Protein AF-A0A924RQ73-F1 (afdb_monomer)

Solvent-accessible surface area (backbone atoms only — not comparable to full-atom values): 8320 Å² total; per-residue (Å²): 68,50,65,61,53,48,24,50,76,66,75,51,64,45,48,33,36,42,28,26,39,74,30,98,79,47,36,25,62,61,51,47,51,56,52,53,71,67,69,72,41,86,73,34,38,30,30,38,37,27,88,66,90,48,72,68,58,50,56,56,36,47,76,70,60,34,76,45,78,42,61,59,78,84,45,70,66,62,54,50,54,50,52,54,51,44,51,38,64,73,69,72,54,71,91,79,76,87,81,69,92,70,63,62,71,64,54,38,65,79,46,48,64,45,34,34,36,40,31,38,67,43,72,67,58,44,49,53,53,43,53,54,40,44,75,57,40,34,43,73,48,78,36,48,52,64,45,102

pLDDT: mean 72.04, std 12.61, range [38.34, 87.75]

Structure (mmCIF, N/CA/C/O backbone):
data_AF-A0A924RQ73-F1
#
_entry.id   AF-A0A924RQ73-F1
#
loop_
_atom_site.group_PDB
_atom_site.id
_atom_site.type_symbol
_atom_site.label_atom_id
_atom_site.label_alt_id
_atom_site.label_comp_id
_atom_site.label_asym_id
_atom_site.label_entity_id
_atom_site.label_seq_id
_atom_site.pdbx_PDB_ins_code
_atom_site.Cartn_x
_atom_site.Cartn_y
_atom_site.Cartn_z
_atom_site.occupancy
_atom_site.B_iso_or_equiv
_atom_site.auth_seq_id
_atom_site.auth_comp_id
_atom_site.auth_asym_id
_atom_site.auth_atom_id
_atom_site.pdbx_PDB_model_num
ATOM 1 N N . MET A 1 1 ? -6.840 -7.748 -7.690 1.00 62.62 1 MET A N 1
ATOM 2 C CA . MET A 1 1 ? -8.267 -7.358 -7.552 1.00 62.62 1 MET A CA 1
ATOM 3 C C . MET A 1 1 ? -9.044 -8.186 -6.527 1.00 62.62 1 MET A C 1
ATOM 5 O O . MET A 1 1 ? -9.796 -7.601 -5.761 1.00 62.62 1 MET A O 1
ATOM 9 N N . ALA A 1 2 ? -8.893 -9.512 -6.463 1.00 66.19 2 ALA A N 1
ATOM 10 C CA . ALA A 1 2 ? -9.481 -10.367 -5.414 1.00 66.19 2 ALA A CA 1
ATOM 11 C C . ALA A 1 2 ? -9.139 -9.916 -4.017 1.00 66.19 2 ALA A C 1
ATOM 13 O O . ALA A 1 2 ? -10.056 -9.930 -3.230 1.00 66.19 2 ALA A O 1
ATOM 14 N N . ALA A 1 3 ? -7.908 -9.508 -3.692 1.00 70.62 3 ALA A N 1
ATOM 15 C CA . ALA A 1 3 ? -7.622 -9.061 -2.325 1.00 70.62 3 ALA A CA 1
ATOM 16 C C . ALA A 1 3 ? -8.603 -7.954 -1.895 1.00 70.62 3 ALA A C 1
ATOM 18 O O . ALA A 1 3 ? -9.240 -8.050 -0.851 1.00 70.62 3 ALA A O 1
ATOM 19 N N . VAL A 1 4 ? -8.843 -6.970 -2.771 1.00 70.44 4 VAL A N 1
ATOM 20 C CA . VAL A 1 4 ? -9.846 -5.915 -2.558 1.00 70.44 4 VAL A CA 1
ATOM 21 C C . VAL A 1 4 ? -11.271 -6.482 -2.542 1.00 70.44 4 VAL A C 1
ATOM 23 O O . VAL A 1 4 ? -12.029 -6.162 -1.634 1.00 70.44 4 VAL A O 1
ATOM 26 N N . ARG A 1 5 ? -11.646 -7.354 -3.488 1.00 72.00 5 ARG A N 1
ATOM 27 C CA . ARG A 1 5 ? -12.994 -7.962 -3.541 1.00 72.00 5 ARG A CA 1
ATOM 28 C C . ARG A 1 5 ? -13.288 -8.907 -2.366 1.00 72.00 5 ARG A C 1
ATOM 30 O O . ARG A 1 5 ? -14.424 -8.993 -1.925 1.00 72.00 5 ARG A O 1
ATOM 37 N N . GLN A 1 6 ? -12.284 -9.598 -1.846 1.00 73.62 6 GLN A N 1
ATOM 38 C CA . GLN A 1 6 ? -12.352 -10.529 -0.724 1.00 73.62 6 GLN A CA 1
ATOM 39 C C . GLN A 1 6 ? -12.405 -9.762 0.592 1.00 73.62 6 GLN A C 1
ATOM 41 O O . GLN A 1 6 ? -13.233 -10.075 1.445 1.00 73.62 6 GLN A O 1
ATOM 46 N N . ALA A 1 7 ? -11.583 -8.719 0.732 1.00 71.19 7 ALA A N 1
ATOM 47 C CA . ALA A 1 7 ? -11.683 -7.748 1.815 1.00 71.19 7 ALA A CA 1
ATOM 48 C C . ALA A 1 7 ? -13.082 -7.113 1.850 1.00 71.19 7 ALA A C 1
ATOM 50 O O . ALA A 1 7 ? -13.691 -7.015 2.915 1.00 71.19 7 ALA A O 1
ATOM 51 N N . GLN A 1 8 ? -13.635 -6.770 0.681 1.00 70.94 8 GLN A N 1
ATOM 52 C CA . GLN A 1 8 ? -15.015 -6.297 0.541 1.00 70.94 8 GLN A CA 1
ATOM 53 C C . GLN A 1 8 ? -16.041 -7.357 0.953 1.00 70.94 8 GLN A C 1
ATOM 55 O O . GLN A 1 8 ? -16.879 -7.080 1.805 1.00 70.94 8 GLN A O 1
ATOM 60 N N . ALA A 1 9 ? -15.958 -8.573 0.407 1.00 73.00 9 ALA A N 1
ATOM 61 C CA . ALA A 1 9 ? -16.878 -9.666 0.727 1.00 73.00 9 ALA A CA 1
ATOM 62 C C . ALA A 1 9 ? -16.850 -10.041 2.218 1.00 73.00 9 ALA A C 1
ATOM 64 O O . ALA A 1 9 ? -17.866 -10.430 2.784 1.00 73.00 9 ALA A O 1
ATOM 65 N N . SER A 1 10 ? -15.698 -9.869 2.869 1.00 76.00 10 SER A N 1
ATOM 66 C CA . SER A 1 10 ? -15.508 -10.134 4.298 1.00 76.00 10 SER A CA 1
ATOM 67 C C . SER A 1 10 ? -15.826 -8.926 5.190 1.00 76.00 10 SER A C 1
ATOM 69 O O . SER A 1 10 ? -15.581 -8.992 6.394 1.00 76.00 10 SER A O 1
ATOM 71 N N . ASN A 1 11 ? -16.317 -7.817 4.619 1.00 71.19 11 ASN A N 1
ATOM 72 C CA . ASN A 1 11 ? -16.568 -6.534 5.289 1.00 71.19 11 ASN A CA 1
ATOM 73 C C . ASN A 1 11 ? -15.373 -6.020 6.122 1.00 71.19 11 ASN A C 1
ATOM 75 O O . ASN A 1 11 ? -15.531 -5.419 7.185 1.00 71.19 11 ASN A O 1
ATOM 79 N N . LYS A 1 12 ? -14.157 -6.278 5.636 1.00 75.06 12 LYS A N 1
ATOM 80 C CA . LYS A 1 12 ? -12.882 -5.870 6.237 1.00 75.06 12 LYS A CA 1
ATOM 81 C C . LYS A 1 12 ? -12.080 -5.075 5.205 1.00 75.06 12 LYS A C 1
ATOM 83 O O . LYS A 1 12 ? -11.087 -5.591 4.696 1.00 75.06 12 LYS A O 1
ATOM 88 N N . PRO A 1 13 ? -12.530 -3.862 4.833 1.00 76.94 13 PRO A N 1
ATOM 89 C CA . PRO A 1 13 ? -11.842 -3.060 3.832 1.00 76.94 13 PRO A CA 1
ATOM 90 C C . PRO A 1 13 ? -10.442 -2.669 4.311 1.00 76.94 13 PRO A C 1
ATOM 92 O O . PRO A 1 13 ? -10.181 -2.572 5.510 1.00 76.94 13 PRO A O 1
ATOM 95 N N . PHE A 1 14 ? -9.554 -2.414 3.357 1.00 82.31 14 PHE A N 1
ATOM 96 C CA . PHE A 1 14 ? -8.260 -1.807 3.640 1.00 82.31 14 PHE A CA 1
ATOM 97 C C . PHE A 1 14 ? -8.442 -0.346 4.039 1.00 82.31 14 PHE A C 1
ATOM 99 O O . PHE A 1 14 ? -9.212 0.374 3.400 1.00 82.31 14 PHE A O 1
ATOM 106 N N . ASP A 1 15 ? -7.716 0.102 5.057 1.00 81.12 15 ASP A N 1
ATOM 107 C CA . ASP A 1 15 ? -7.636 1.523 5.391 1.00 81.12 15 ASP A CA 1
ATOM 108 C C . ASP A 1 15 ? -6.859 2.259 4.294 1.00 81.12 15 ASP A C 1
ATOM 110 O O . ASP A 1 15 ? -7.237 3.353 3.866 1.00 81.12 15 ASP A O 1
ATOM 114 N N . ILE A 1 16 ? -5.768 1.641 3.824 1.00 85.00 16 ILE A N 1
ATOM 115 C CA . ILE A 1 16 ? -4.831 2.237 2.870 1.00 85.00 16 ILE A CA 1
ATOM 116 C C . ILE A 1 16 ? -4.424 1.220 1.809 1.00 85.00 16 ILE A C 1
ATOM 118 O O . ILE A 1 16 ? -4.205 0.045 2.102 1.00 85.00 16 ILE A O 1
ATOM 122 N N . VAL A 1 17 ? -4.306 1.688 0.569 1.00 87.25 17 VAL A N 1
ATOM 123 C CA . VAL A 1 17 ? -3.837 0.891 -0.566 1.00 87.25 17 VAL A CA 1
ATOM 124 C C . VAL A 1 17 ? -2.677 1.619 -1.242 1.00 87.25 17 VAL A C 1
ATOM 126 O O . VAL A 1 17 ? -2.887 2.677 -1.833 1.00 87.25 17 VAL A O 1
ATOM 129 N N . TYR A 1 18 ? -1.476 1.048 -1.171 1.00 86.88 18 TYR A N 1
ATOM 130 C CA . TYR A 1 18 ? -0.309 1.476 -1.941 1.00 86.88 18 TYR A CA 1
ATOM 131 C C . TYR A 1 18 ? -0.294 0.745 -3.283 1.00 86.88 18 TYR A C 1
ATOM 133 O O . TYR A 1 18 ? -0.312 -0.484 -3.315 1.00 86.88 18 TYR A O 1
ATOM 141 N N . LEU A 1 19 ? -0.278 1.492 -4.384 1.00 87.38 19 LEU A N 1
ATOM 142 C CA . LEU A 1 19 ? -0.305 0.967 -5.749 1.00 87.38 19 LEU A CA 1
ATOM 143 C C . LEU A 1 19 ? 0.939 1.412 -6.508 1.00 87.38 19 LEU A C 1
ATOM 145 O O . LEU A 1 19 ? 1.162 2.608 -6.668 1.00 87.38 19 LEU A O 1
ATOM 149 N N . ALA A 1 20 ? 1.719 0.473 -7.029 1.00 85.44 20 ALA A N 1
ATOM 150 C CA . ALA A 1 20 ? 2.782 0.781 -7.969 1.00 85.44 20 ALA A CA 1
ATOM 151 C C . ALA A 1 20 ? 2.204 1.331 -9.277 1.00 85.44 20 ALA A C 1
ATOM 153 O O . ALA A 1 20 ? 1.285 0.752 -9.854 1.00 85.44 20 ALA A O 1
ATOM 154 N N . TRP A 1 21 ? 2.762 2.437 -9.774 1.00 82.38 21 TRP A N 1
ATOM 155 C CA . TRP A 1 21 ? 2.314 3.023 -11.038 1.00 82.38 21 TRP A CA 1
ATOM 156 C C . TRP A 1 21 ? 2.578 2.090 -12.217 1.00 82.38 21 TRP A C 1
ATOM 158 O O . TRP A 1 21 ? 1.677 1.819 -13.002 1.00 82.38 21 TRP A O 1
ATOM 168 N N . ARG A 1 22 ? 3.814 1.605 -12.372 1.00 76.88 22 ARG A N 1
ATOM 169 C CA . ARG A 1 22 ? 4.137 0.620 -13.408 1.00 76.88 22 ARG A 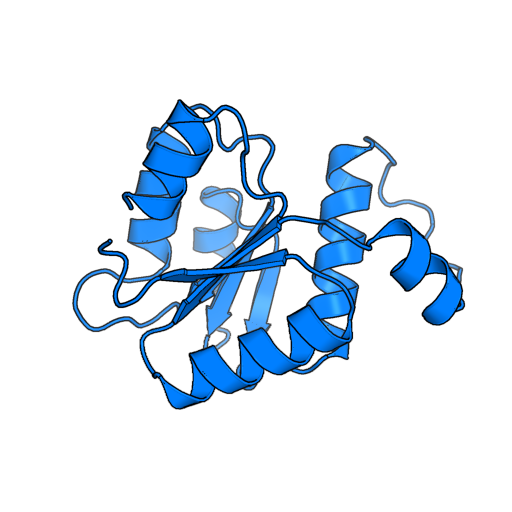CA 1
ATOM 170 C C . ARG A 1 22 ? 4.005 -0.772 -12.815 1.00 76.88 22 ARG A C 1
ATOM 172 O O . ARG A 1 22 ? 4.671 -1.058 -11.830 1.00 76.88 22 ARG A O 1
ATOM 179 N N . MET A 1 23 ? 3.180 -1.599 -13.448 1.00 74.88 23 MET A N 1
ATOM 180 C CA . MET A 1 23 ? 3.154 -3.047 -13.263 1.00 74.88 23 MET A CA 1
ATOM 181 C C . MET A 1 23 ? 2.969 -3.704 -14.648 1.00 74.88 23 MET A C 1
ATOM 183 O O . MET A 1 23 ? 2.335 -3.105 -15.521 1.00 74.88 23 MET A O 1
ATOM 187 N N . PRO A 1 24 ? 3.507 -4.913 -14.885 1.00 56.69 24 PRO A N 1
ATOM 188 C CA . PRO A 1 24 ? 3.636 -5.521 -16.219 1.00 56.69 24 PRO A CA 1
ATOM 189 C C . PRO A 1 24 ? 2.333 -6.004 -16.891 1.00 56.69 24 PRO A C 1
ATOM 191 O O . PRO A 1 24 ? 2.392 -6.614 -17.953 1.00 56.69 24 PRO A O 1
ATOM 194 N N . VAL A 1 25 ? 1.153 -5.723 -16.331 1.00 68.81 25 VAL A N 1
ATOM 195 C CA . VAL A 1 25 ? -0.149 -6.161 -16.885 1.00 68.81 25 VAL A CA 1
ATOM 196 C C . VAL A 1 25 ? -1.177 -5.035 -16.864 1.00 68.81 25 VAL A C 1
ATOM 198 O O . VAL A 1 25 ? -1.876 -4.796 -17.844 1.00 68.81 25 VAL A O 1
ATOM 201 N N . MET A 1 26 ? -1.268 -4.339 -15.736 1.00 72.62 26 MET A N 1
ATOM 202 C C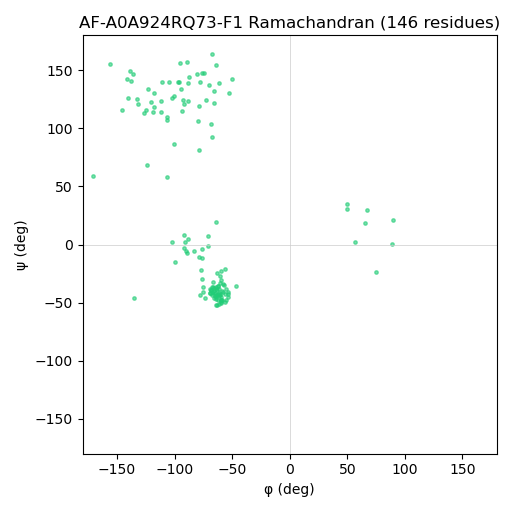A . MET A 1 26 ? -2.197 -3.244 -15.509 1.00 72.62 26 MET A CA 1
ATOM 203 C C . MET A 1 26 ? -1.462 -2.184 -14.715 1.00 72.62 26 MET A C 1
ATOM 205 O O . MET A 1 26 ? -0.908 -2.497 -13.668 1.00 72.62 26 MET A O 1
ATOM 209 N N . ASP A 1 27 ? -1.441 -0.947 -15.195 1.00 80.50 27 ASP A N 1
ATOM 210 C CA . ASP A 1 27 ? -0.822 0.130 -14.434 1.00 80.50 27 ASP A CA 1
ATOM 211 C C . ASP A 1 27 ? -1.620 0.450 -13.152 1.00 80.50 27 ASP A C 1
ATOM 213 O O . ASP A 1 27 ? -2.774 0.039 -12.949 1.00 80.50 27 ASP A O 1
ATOM 217 N N . GLY A 1 28 ? -0.978 1.163 -12.232 1.00 79.50 28 GLY A N 1
ATOM 218 C CA . GLY A 1 28 ? -1.581 1.542 -10.959 1.00 79.50 28 GLY A CA 1
ATOM 219 C C . GLY A 1 28 ? -2.828 2.411 -11.128 1.00 79.50 28 GLY A C 1
ATOM 220 O O . GLY A 1 28 ? -3.711 2.375 -10.270 1.00 79.50 28 GLY A O 1
ATOM 221 N N . MET A 1 29 ? -2.937 3.169 -12.223 1.00 83.75 29 MET A N 1
ATOM 222 C CA . MET A 1 29 ? -4.077 4.050 -12.489 1.00 83.75 29 MET A CA 1
ATOM 223 C C . MET A 1 29 ? -5.316 3.271 -12.885 1.00 83.75 29 MET A C 1
ATOM 225 O O . MET A 1 29 ? -6.397 3.497 -12.342 1.00 83.75 29 MET A O 1
ATOM 229 N N . GLU A 1 30 ? -5.161 2.312 -13.785 1.00 83.62 30 GLU A N 1
ATOM 230 C CA . GLU A 1 30 ? -6.228 1.406 -14.171 1.00 83.62 30 GLU A CA 1
ATOM 231 C C . GLU A 1 30 ? -6.656 0.535 -12.984 1.00 83.62 30 GLU A C 1
ATOM 233 O O . GLU A 1 30 ? -7.850 0.357 -12.723 1.00 83.62 30 GLU A O 1
ATOM 238 N N . THR A 1 31 ? -5.690 0.109 -12.168 1.00 84.00 31 THR A N 1
ATOM 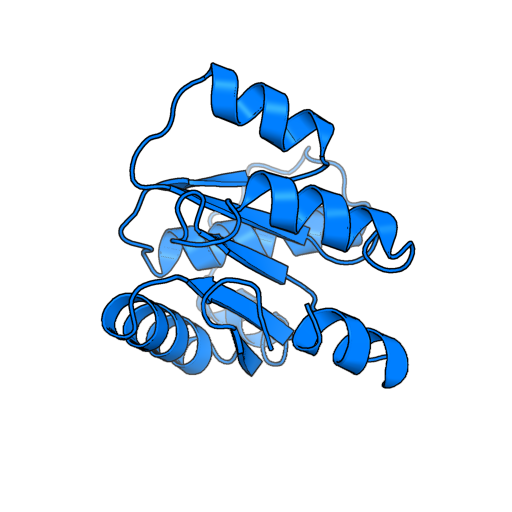239 C CA . THR A 1 31 ? -5.958 -0.567 -10.894 1.00 84.00 31 THR A CA 1
ATOM 240 C C . THR A 1 31 ? -6.792 0.323 -9.964 1.00 84.00 31 THR A C 1
ATOM 242 O O . THR A 1 31 ? -7.810 -0.120 -9.429 1.00 84.00 31 THR A O 1
ATOM 245 N N . ALA A 1 32 ? -6.424 1.597 -9.800 1.00 83.56 32 ALA A N 1
ATOM 246 C CA . ALA A 1 32 ? -7.172 2.554 -8.987 1.00 83.56 32 ALA A CA 1
ATOM 247 C C . ALA A 1 32 ? -8.595 2.792 -9.525 1.00 83.56 32 ALA A C 1
ATOM 249 O O . ALA A 1 32 ? -9.550 2.785 -8.739 1.00 83.56 32 ALA A O 1
ATOM 250 N N . ARG A 1 33 ? -8.768 2.930 -10.850 1.00 84.25 33 ARG A N 1
ATOM 251 C CA . ARG A 1 33 ? -10.085 3.053 -11.508 1.00 84.25 33 ARG A CA 1
ATOM 252 C C . ARG A 1 33 ? -10.986 1.875 -11.167 1.00 84.25 33 ARG A C 1
ATOM 254 O O . ARG A 1 33 ? -12.118 2.061 -10.719 1.00 84.25 33 ARG A O 1
ATOM 261 N N . GLN A 1 34 ? -10.471 0.663 -11.311 1.00 82.81 34 GLN A N 1
ATOM 262 C CA . GLN A 1 34 ? -11.229 -0.548 -11.025 1.00 82.81 34 GLN A CA 1
ATOM 263 C C . GLN A 1 34 ? -11.534 -0.708 -9.528 1.00 82.81 34 GLN A C 1
ATOM 265 O O . GLN A 1 34 ? -12.655 -1.06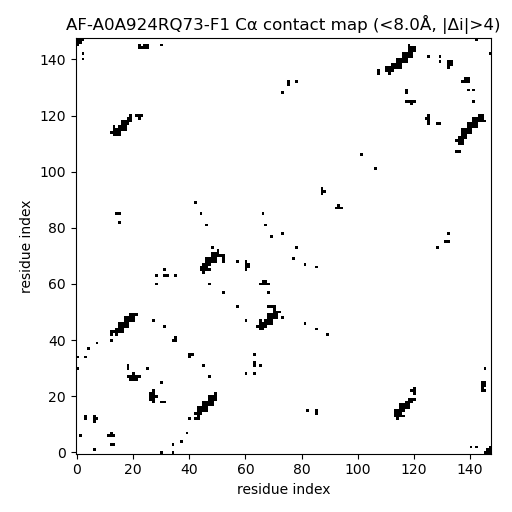7 -9.173 1.00 82.81 34 GLN A O 1
ATOM 270 N N . ILE A 1 35 ? -10.596 -0.372 -8.633 1.00 79.75 35 ILE A N 1
ATOM 271 C CA . ILE A 1 35 ? -10.839 -0.364 -7.180 1.00 79.75 35 ILE A CA 1
ATOM 272 C C . ILE A 1 35 ? -11.946 0.638 -6.810 1.00 79.75 35 ILE A C 1
ATOM 274 O O . ILE A 1 35 ? -12.776 0.348 -5.942 1.00 79.75 35 ILE A O 1
ATOM 278 N N . ARG A 1 36 ? -11.999 1.806 -7.464 1.00 78.94 36 ARG A N 1
ATOM 279 C CA . ARG A 1 36 ? -13.065 2.806 -7.268 1.00 78.94 36 ARG A CA 1
ATOM 280 C C . ARG A 1 36 ? -14.412 2.331 -7.805 1.00 78.94 36 ARG A C 1
ATOM 282 O O . ARG A 1 36 ? -15.419 2.492 -7.115 1.00 78.94 36 ARG A O 1
ATOM 289 N N . ALA A 1 37 ? -14.432 1.696 -8.975 1.00 80.25 37 ALA A N 1
ATOM 290 C CA . ALA A 1 37 ? -15.649 1.166 -9.590 1.00 80.25 37 ALA A CA 1
ATOM 291 C C . ALA A 1 37 ? -16.363 0.109 -8.722 1.00 80.25 37 ALA A C 1
ATOM 293 O O . ALA A 1 37 ? -17.574 -0.057 -8.831 1.00 80.25 37 ALA A O 1
ATOM 294 N N . LEU A 1 38 ? -15.652 -0.557 -7.801 1.00 75.69 38 LEU A N 1
ATOM 295 C CA . LEU A 1 38 ? -16.239 -1.510 -6.846 1.00 75.69 38 LEU A CA 1
ATOM 296 C C . LEU A 1 38 ? -17.110 -0.856 -5.746 1.00 75.69 38 LEU A C 1
ATOM 298 O O . LEU A 1 38 ? -17.658 -1.557 -4.895 1.00 75.69 38 LEU A O 1
ATOM 302 N N . GLY A 1 39 ? -17.245 0.475 -5.721 1.00 63.97 39 GLY A N 1
ATOM 303 C CA . GLY A 1 39 ? -18.290 1.201 -4.983 1.00 63.97 39 GLY A CA 1
ATOM 304 C C . GLY A 1 39 ? -18.137 1.292 -3.456 1.00 63.97 39 GLY A C 1
ATOM 305 O O . GLY A 1 39 ? -18.633 2.243 -2.859 1.00 63.97 39 GLY A O 1
ATOM 306 N N . HIS A 1 40 ? -17.406 0.378 -2.809 1.00 53.94 40 HIS A N 1
ATOM 307 C CA . HIS A 1 40 ? -17.239 0.339 -1.343 1.00 53.94 40 HIS A CA 1
ATOM 308 C C . HIS A 1 40 ? -15.893 0.886 -0.838 1.00 53.94 40 HIS A C 1
ATOM 310 O O . HIS A 1 40 ? -15.637 0.905 0.364 1.00 53.94 40 HIS A O 1
ATOM 316 N N . THR A 1 41 ? -15.029 1.378 -1.729 1.00 57.72 41 THR A N 1
ATOM 317 C CA . THR A 1 41 ? -13.679 1.861 -1.382 1.00 57.72 41 THR A CA 1
ATOM 318 C C . THR A 1 41 ? -13.606 3.350 -1.059 1.00 57.72 41 THR A C 1
ATOM 320 O O . THR A 1 41 ? -12.515 3.866 -0.839 1.00 57.72 41 THR A O 1
ATOM 323 N N . ARG A 1 42 ? -14.738 4.065 -0.952 1.00 57.75 42 ARG A N 1
ATOM 324 C CA . ARG A 1 42 ? -14.753 5.468 -0.474 1.00 57.75 42 ARG A CA 1
ATOM 325 C C . ARG A 1 42 ? -14.107 5.640 0.911 1.00 57.75 42 ARG A C 1
ATOM 327 O O . ARG A 1 42 ? -13.688 6.740 1.244 1.00 57.75 42 ARG A O 1
ATOM 334 N N . LYS A 1 43 ? -14.003 4.560 1.696 1.00 65.81 43 LYS A N 1
ATOM 335 C CA . LYS A 1 43 ? -13.320 4.531 2.999 1.00 65.81 43 LYS A CA 1
ATOM 336 C C . LYS A 1 43 ? -11.835 4.163 2.934 1.00 65.81 43 LYS A C 1
ATOM 338 O O . LYS A 1 43 ? -11.190 4.192 3.968 1.00 65.81 43 LYS A O 1
ATOM 343 N N . SER A 1 44 ? -11.308 3.802 1.767 1.00 74.12 44 SER A N 1
ATOM 344 C CA . SER A 1 44 ? -9.901 3.443 1.599 1.00 74.12 44 SER A CA 1
ATOM 345 C C . SER A 1 44 ? -9.148 4.607 0.970 1.00 74.12 44 SER A C 1
ATOM 347 O O . SER A 1 44 ? -9.514 5.093 -0.111 1.00 74.12 44 SER A O 1
ATOM 349 N N . THR A 1 45 ? -8.075 5.033 1.627 1.00 83.00 45 THR A N 1
ATOM 350 C CA . THR A 1 45 ? -7.141 6.002 1.060 1.00 83.00 45 THR A CA 1
ATOM 351 C C . THR A 1 45 ? -6.209 5.286 0.086 1.00 83.00 45 THR A C 1
ATOM 353 O O . THR A 1 45 ? -5.495 4.360 0.460 1.00 83.00 45 THR A O 1
ATOM 356 N N . MET A 1 46 ? -6.230 5.689 -1.184 1.00 86.06 46 MET A N 1
ATOM 357 C CA . MET A 1 46 ? -5.328 5.137 -2.196 1.00 86.06 46 MET A CA 1
ATOM 358 C C . MET A 1 46 ? -4.115 6.035 -2.375 1.00 86.06 46 MET A C 1
ATOM 360 O O . MET A 1 46 ? -4.243 7.259 -2.402 1.00 86.06 46 MET A O 1
ATOM 364 N N . VAL A 1 47 ? -2.958 5.408 -2.526 1.00 86.31 47 VAL A N 1
ATOM 365 C CA . VAL A 1 47 ? -1.657 6.055 -2.625 1.00 86.31 47 VAL A CA 1
ATOM 366 C C . VAL A 1 47 ? -0.929 5.442 -3.803 1.00 86.31 47 VAL A C 1
ATOM 368 O O . VAL A 1 47 ? -0.774 4.225 -3.875 1.00 86.31 47 VAL A O 1
ATOM 371 N N . MET A 1 48 ? -0.480 6.276 -4.727 1.00 86.69 48 MET A N 1
ATOM 372 C CA . MET A 1 48 ? 0.329 5.822 -5.848 1.00 86.69 48 MET A CA 1
ATOM 373 C C . MET A 1 48 ? 1.803 5.806 -5.455 1.00 86.69 48 MET A C 1
ATOM 375 O O . MET A 1 48 ? 2.263 6.694 -4.745 1.00 86.69 48 MET A O 1
ATOM 379 N N . VAL A 1 49 ? 2.558 4.837 -5.952 1.00 85.62 49 VAL A N 1
ATOM 380 C CA . VAL A 1 49 ? 3.993 4.684 -5.723 1.00 85.62 49 VAL A CA 1
ATOM 381 C C . VAL A 1 49 ? 4.686 4.621 -7.080 1.00 85.62 49 VAL A C 1
ATOM 383 O O . VAL A 1 49 ? 4.461 3.708 -7.872 1.00 85.62 49 VAL A O 1
ATOM 386 N N . SER A 1 50 ? 5.529 5.601 -7.387 1.00 81.62 50 SER A N 1
ATOM 387 C CA . SER A 1 50 ? 6.151 5.743 -8.707 1.00 81.62 50 SER A CA 1
ATOM 388 C C . SER A 1 50 ? 7.636 6.073 -8.599 1.00 81.62 50 SER A C 1
ATOM 390 O O . SER A 1 50 ? 8.059 6.787 -7.700 1.00 81.62 50 SER A O 1
ATOM 392 N N . ALA A 1 51 ? 8.447 5.597 -9.546 1.00 73.38 51 ALA A N 1
ATOM 393 C CA . ALA A 1 51 ? 9.830 6.065 -9.703 1.00 73.38 51 ALA A CA 1
ATOM 394 C C . ALA A 1 51 ? 9.913 7.456 -10.370 1.00 73.38 51 ALA A C 1
ATOM 396 O O . ALA A 1 51 ? 10.971 8.076 -10.379 1.00 73.38 51 ALA A O 1
ATOM 397 N N . TYR A 1 52 ? 8.799 7.946 -10.929 1.00 65.31 52 TYR A N 1
ATOM 398 C CA . TYR A 1 52 ? 8.708 9.220 -11.638 1.00 65.31 52 TYR A CA 1
ATOM 399 C C . TYR A 1 52 ? 7.497 10.016 -11.140 1.00 65.31 52 TYR A C 1
ATOM 401 O O . TYR A 1 52 ? 6.361 9.550 -11.244 1.00 65.31 52 TYR A O 1
ATOM 409 N N . SER A 1 53 ? 7.722 11.223 -10.623 1.00 60.62 53 SER A N 1
ATOM 410 C CA . SER A 1 53 ? 6.667 12.171 -10.249 1.00 60.62 53 SER A CA 1
ATOM 411 C C . SER A 1 53 ? 6.515 13.227 -11.348 1.00 60.62 53 SER A C 1
ATOM 413 O O . SER A 1 53 ? 7.157 14.275 -11.301 1.00 60.62 53 SER A O 1
ATOM 415 N N . ARG A 1 54 ? 5.707 12.950 -12.380 1.00 64.44 54 ARG A N 1
ATOM 416 C CA . ARG A 1 54 ? 5.305 13.981 -13.357 1.00 64.44 54 ARG A CA 1
ATOM 417 C C . ARG A 1 54 ? 4.048 14.692 -12.870 1.00 64.44 54 ARG A C 1
ATOM 419 O O . ARG A 1 54 ? 3.117 14.043 -12.409 1.00 64.44 54 ARG A O 1
ATOM 426 N N . GLU A 1 55 ? 3.989 16.009 -13.035 1.00 66.19 55 GLU A N 1
ATOM 427 C CA . GLU A 1 55 ? 2.831 16.833 -12.650 1.00 66.19 55 GLU A CA 1
ATOM 428 C C . GLU A 1 55 ? 1.523 16.395 -13.330 1.00 66.19 55 GLU A C 1
ATOM 430 O O . GLU A 1 55 ? 0.460 16.445 -12.720 1.00 66.19 55 GLU A O 1
ATOM 435 N N . GLU A 1 56 ? 1.585 15.916 -14.575 1.00 64.12 56 GLU A N 1
ATOM 436 C CA . GLU A 1 56 ? 0.422 15.356 -15.283 1.00 64.12 56 GLU A CA 1
ATOM 437 C C . GLU A 1 56 ? -0.116 14.089 -14.604 1.00 64.12 56 GLU A C 1
ATOM 439 O O . GLU A 1 56 ? -1.329 13.912 -14.508 1.00 64.12 56 GLU A O 1
ATOM 444 N N . MET A 1 57 ? 0.774 13.254 -14.056 1.00 68.31 57 MET A N 1
ATOM 445 C CA . MET A 1 57 ? 0.387 12.041 -13.329 1.00 68.31 57 MET A CA 1
ATOM 446 C C . MET A 1 57 ? -0.341 12.382 -12.029 1.00 68.31 57 MET A C 1
ATOM 448 O O . MET A 1 57 ? -1.278 11.686 -11.652 1.00 68.31 57 MET A O 1
ATOM 452 N N . VAL A 1 58 ? 0.068 13.460 -11.354 1.00 70.38 58 VAL A N 1
ATOM 453 C CA . VAL A 1 58 ? -0.583 13.926 -10.121 1.00 70.38 58 VAL A CA 1
ATOM 454 C C . VAL A 1 58 ? -2.022 14.352 -10.409 1.00 70.38 58 VAL A C 1
ATOM 456 O O . VAL A 1 58 ? -2.927 13.914 -9.706 1.00 70.38 58 VAL A O 1
ATOM 459 N N . ARG A 1 59 ? -2.258 15.118 -11.483 1.00 73.88 59 ARG A N 1
ATOM 460 C CA . ARG A 1 59 ? -3.613 15.574 -11.847 1.00 73.88 59 ARG A CA 1
ATOM 461 C C . ARG A 1 59 ? -4.545 14.417 -12.192 1.00 73.88 59 ARG A C 1
ATOM 463 O O . ARG A 1 59 ? -5.698 14.401 -11.763 1.00 73.88 59 ARG A O 1
ATOM 470 N N . GLU A 1 60 ? -4.062 13.439 -12.959 1.00 74.69 60 GLU A N 1
ATOM 471 C CA . GLU A 1 60 ? -4.867 12.257 -13.276 1.00 74.69 60 GLU A CA 1
ATOM 472 C C . GLU A 1 60 ? -5.147 11.444 -12.001 1.00 74.69 60 GLU A C 1
ATOM 474 O O . GLU A 1 60 ? -6.283 11.030 -11.770 1.00 74.69 60 GLU A O 1
ATOM 479 N N . ALA A 1 61 ? -4.152 11.280 -11.124 1.00 76.94 61 ALA A N 1
ATOM 480 C CA . ALA A 1 61 ? -4.303 10.561 -9.863 1.00 76.94 61 ALA A CA 1
ATOM 481 C C . ALA A 1 61 ? -5.336 11.222 -8.927 1.00 76.94 61 ALA A C 1
ATOM 483 O O . ALA A 1 61 ? -6.209 10.539 -8.382 1.00 76.94 61 ALA A O 1
ATOM 484 N N . GLU A 1 62 ? -5.300 12.549 -8.799 1.00 75.25 62 GLU A N 1
ATOM 485 C CA . GLU A 1 62 ? -6.279 13.328 -8.032 1.00 75.25 62 GLU A CA 1
ATOM 486 C C . GLU A 1 62 ? -7.710 13.103 -8.535 1.00 75.25 62 GLU A C 1
ATOM 488 O O . GLU A 1 62 ? -8.623 12.908 -7.729 1.00 75.25 62 GLU A O 1
ATOM 493 N N . SER A 1 63 ? -7.911 13.038 -9.858 1.00 76.06 63 SER A N 1
ATOM 494 C CA . SER A 1 63 ? -9.235 12.793 -10.455 1.00 76.06 63 SER A CA 1
ATOM 495 C C . SER A 1 63 ? -9.828 11.421 -10.091 1.00 76.06 63 SER A C 1
ATOM 497 O O . SER A 1 63 ? -11.047 11.255 -10.054 1.00 76.06 63 SER A O 1
ATOM 499 N N . LEU A 1 64 ? -8.976 10.447 -9.746 1.00 73.94 64 LEU A N 1
ATOM 500 C CA . LEU A 1 64 ? -9.366 9.113 -9.273 1.00 73.94 64 LEU A CA 1
ATOM 501 C C . LEU A 1 64 ? -9.502 9.034 -7.742 1.00 73.94 64 LEU A C 1
ATOM 503 O O . LEU A 1 64 ? -9.785 7.969 -7.172 1.00 73.94 64 LEU A O 1
ATOM 507 N N . GLY A 1 65 ? -9.302 10.158 -7.052 1.00 73.94 65 GLY A N 1
ATOM 508 C CA . GLY A 1 65 ? -9.278 10.232 -5.599 1.00 73.94 65 GLY A CA 1
ATOM 509 C C . GLY A 1 65 ? -8.081 9.503 -4.992 1.00 73.94 65 GLY A C 1
ATOM 510 O O . GLY A 1 65 ? -8.211 8.943 -3.902 1.00 73.94 65 GLY A O 1
ATOM 511 N N . ILE A 1 66 ? -6.949 9.429 -5.693 1.00 79.88 66 ILE A N 1
ATOM 512 C CA . ILE A 1 66 ? -5.676 9.033 -5.086 1.00 79.88 66 ILE A CA 1
ATOM 513 C C . ILE A 1 66 ? -5.216 10.205 -4.219 1.00 79.88 66 ILE A C 1
ATOM 515 O O . ILE A 1 66 ? -5.119 11.334 -4.688 1.00 79.88 66 ILE A O 1
ATOM 519 N N . ALA A 1 67 ? -4.977 9.942 -2.937 1.00 74.50 67 ALA A N 1
ATOM 520 C CA . ALA A 1 67 ? -4.686 10.989 -1.965 1.00 74.50 67 ALA A CA 1
ATOM 521 C C . ALA A 1 67 ? -3.258 11.526 -2.086 1.00 74.50 67 ALA A C 1
ATOM 523 O O . ALA A 1 67 ? -3.016 12.679 -1.740 1.00 74.50 67 ALA A O 1
ATOM 524 N N . ASN A 1 68 ? -2.316 10.686 -2.527 1.00 78.50 68 ASN A N 1
ATOM 525 C CA . ASN A 1 68 ? -0.917 11.069 -2.644 1.00 78.50 68 ASN A CA 1
ATOM 526 C C . ASN A 1 68 ? -0.161 10.212 -3.674 1.00 78.50 68 ASN A C 1
ATOM 528 O O . ASN A 1 68 ? -0.532 9.062 -3.927 1.00 78.50 68 ASN A O 1
ATOM 532 N N . VAL A 1 69 ? 0.920 10.765 -4.226 1.00 81.69 69 VAL A N 1
ATOM 533 C CA . VAL A 1 69 ? 1.872 10.066 -5.100 1.00 81.69 69 VAL A CA 1
ATOM 534 C C . VAL A 1 69 ? 3.241 10.088 -4.426 1.00 81.69 69 VAL A C 1
ATOM 536 O O . VAL A 1 69 ? 3.839 11.146 -4.252 1.00 81.69 69 VAL A O 1
ATOM 539 N N . LEU A 1 70 ? 3.738 8.918 -4.038 1.00 81.62 70 LEU A N 1
ATOM 540 C CA . LEU A 1 70 ? 5.027 8.743 -3.382 1.00 81.62 70 LEU A CA 1
ATOM 541 C C . LEU A 1 70 ? 6.103 8.342 -4.386 1.00 81.62 70 LEU A C 1
ATOM 543 O O . LEU A 1 70 ? 5.876 7.508 -5.268 1.00 81.62 70 LEU A O 1
ATOM 547 N N . ALA A 1 71 ? 7.292 8.914 -4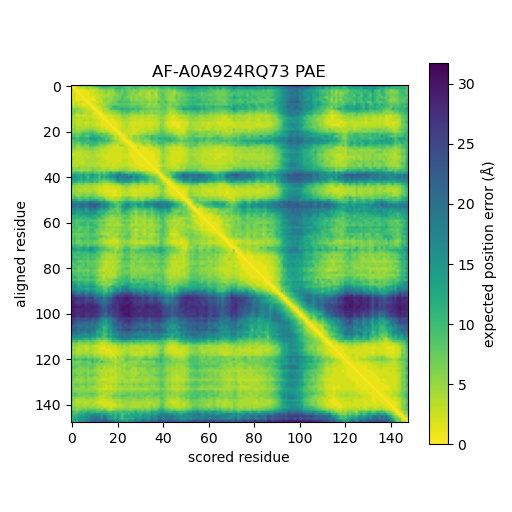.216 1.00 80.38 71 ALA A N 1
ATOM 548 C CA . ALA A 1 71 ? 8.468 8.517 -4.970 1.00 80.38 71 ALA A CA 1
ATOM 549 C C . ALA A 1 71 ? 9.059 7.218 -4.400 1.00 80.38 71 ALA A C 1
ATOM 551 O O . ALA A 1 71 ? 9.145 7.041 -3.184 1.00 80.38 71 ALA A O 1
ATOM 552 N N . LYS A 1 72 ? 9.497 6.314 -5.277 1.00 76.25 72 LYS A N 1
ATOM 553 C CA . LYS A 1 72 ? 10.335 5.172 -4.888 1.00 76.25 72 LYS A CA 1
ATOM 554 C C . LYS A 1 72 ? 11.776 5.638 -4.603 1.00 76.25 72 LYS A C 1
ATOM 556 O O . LYS A 1 72 ? 12.252 6.529 -5.308 1.00 76.25 72 LYS A O 1
ATOM 561 N N . PRO A 1 73 ? 12.500 5.003 -3.659 1.00 73.62 73 PRO A N 1
ATOM 562 C CA . PRO A 1 73 ? 12.052 3.919 -2.776 1.00 73.62 73 PRO A CA 1
ATOM 563 C C . PRO A 1 73 ? 11.166 4.428 -1.629 1.00 73.62 73 PRO A C 1
ATOM 565 O O . PRO A 1 73 ? 11.375 5.527 -1.124 1.00 73.62 73 PRO A O 1
ATOM 568 N N . LEU A 1 74 ? 10.201 3.613 -1.191 1.00 73.06 74 LEU A N 1
ATOM 569 C CA . LEU A 1 74 ? 9.351 3.944 -0.043 1.00 73.06 74 LEU A CA 1
ATOM 570 C C . LEU A 1 74 ? 10.191 3.991 1.240 1.00 73.06 74 LEU A C 1
ATOM 572 O O . LEU A 1 74 ? 10.809 2.998 1.617 1.00 73.06 74 LEU A O 1
ATOM 576 N N . SER A 1 75 ? 10.195 5.136 1.921 1.00 72.50 75 SER A N 1
ATOM 577 C CA . SER A 1 75 ? 10.802 5.286 3.241 1.00 72.50 75 SER A CA 1
ATOM 578 C C . SER A 1 75 ? 9.749 5.100 4.339 1.00 72.50 75 SER A C 1
ATOM 580 O O . SER A 1 75 ? 8.565 5.381 4.117 1.00 72.50 75 SER A O 1
ATOM 582 N N . PRO A 1 76 ? 10.160 4.714 5.560 1.00 70.62 76 PRO A N 1
ATOM 583 C CA . PRO A 1 76 ? 9.248 4.629 6.702 1.00 70.62 76 PRO A CA 1
ATOM 584 C C . PRO A 1 76 ? 8.508 5.944 6.976 1.00 70.62 76 PRO A C 1
ATOM 586 O O . PRO A 1 76 ? 7.321 5.932 7.288 1.00 70.62 76 PRO A O 1
ATOM 589 N N . SER A 1 77 ? 9.191 7.082 6.813 1.00 71.50 77 SER A N 1
ATOM 590 C CA . SER A 1 77 ? 8.600 8.412 6.995 1.00 71.50 77 SER A CA 1
ATOM 591 C C . SER A 1 77 ? 7.502 8.707 5.973 1.00 71.50 77 SER A C 1
ATOM 593 O O . SER A 1 77 ? 6.425 9.147 6.357 1.00 71.50 77 SER A O 1
ATOM 595 N N . MET A 1 78 ? 7.720 8.389 4.691 1.00 76.00 78 MET A N 1
ATOM 596 C CA . MET A 1 78 ? 6.716 8.604 3.642 1.00 76.00 78 MET A CA 1
ATOM 597 C C . MET A 1 78 ? 5.457 7.762 3.868 1.00 76.00 78 MET A C 1
ATOM 599 O O . MET A 1 78 ? 4.337 8.242 3.671 1.00 76.00 78 MET A O 1
ATOM 603 N N . LEU A 1 79 ? 5.633 6.517 4.314 1.00 74.62 79 LEU A N 1
ATOM 604 C CA . LEU A 1 79 ? 4.524 5.642 4.686 1.00 74.62 79 LEU A CA 1
ATOM 605 C C . LEU A 1 79 ? 3.763 6.212 5.890 1.00 74.62 79 LEU A C 1
ATOM 607 O O . LEU A 1 79 ? 2.538 6.311 5.857 1.00 74.62 79 LEU A O 1
ATOM 611 N N . PHE A 1 80 ? 4.483 6.646 6.926 1.00 72.88 80 PHE A N 1
ATOM 612 C CA . PHE A 1 80 ? 3.896 7.223 8.135 1.00 72.88 80 PHE A CA 1
ATOM 613 C C . PHE A 1 80 ? 3.068 8.481 7.849 1.00 72.88 80 PHE A C 1
ATOM 615 O O . PHE A 1 80 ? 1.901 8.555 8.245 1.00 72.88 80 PHE A O 1
ATOM 622 N N . ASP A 1 81 ? 3.635 9.433 7.106 1.00 75.88 81 ASP A N 1
ATOM 623 C CA . ASP A 1 81 ? 2.970 10.689 6.754 1.00 75.88 81 ASP A CA 1
ATOM 624 C C . ASP A 1 81 ? 1.678 10.431 5.979 1.00 75.88 81 ASP A C 1
ATOM 626 O O . ASP A 1 81 ? 0.642 11.053 6.226 1.00 75.88 81 ASP A O 1
ATOM 630 N N . THR A 1 82 ? 1.714 9.458 5.073 1.00 77.56 82 THR A N 1
ATOM 631 C CA . THR A 1 82 ? 0.557 9.095 4.259 1.00 77.56 82 THR A CA 1
ATOM 632 C C . THR A 1 82 ? -0.549 8.453 5.094 1.00 77.56 82 THR A C 1
ATOM 634 O O . THR A 1 82 ? -1.728 8.759 4.909 1.00 77.56 82 THR A O 1
ATOM 637 N N . ILE A 1 83 ? -0.187 7.616 6.065 1.00 75.44 83 ILE A N 1
ATOM 638 C CA . ILE A 1 83 ? -1.138 6.989 6.987 1.00 75.44 83 ILE A CA 1
ATOM 639 C C . ILE A 1 83 ? -1.787 8.033 7.906 1.00 75.44 83 ILE A C 1
ATOM 641 O O . ILE A 1 83 ? -3.001 7.996 8.135 1.00 75.44 83 ILE A O 1
ATOM 645 N N . MET A 1 84 ? -1.003 8.994 8.399 1.00 74.81 84 MET A N 1
ATOM 646 C CA . MET A 1 84 ? -1.509 10.128 9.175 1.00 74.81 84 MET A CA 1
ATOM 647 C C . MET A 1 84 ? -2.520 10.955 8.379 1.00 74.81 84 MET A C 1
ATOM 649 O O . MET A 1 84 ? -3.621 11.228 8.865 1.00 74.81 84 MET A O 1
ATOM 653 N N . GLN A 1 85 ? -2.184 11.297 7.135 1.00 71.69 85 GLN A N 1
ATOM 654 C CA . GLN A 1 85 ? -3.058 12.069 6.251 1.00 71.69 85 GLN A CA 1
ATOM 655 C C . GLN A 1 85 ? -4.353 11.320 5.915 1.00 71.69 85 GLN A C 1
ATOM 657 O O . GLN A 1 85 ? -5.433 11.910 5.983 1.00 71.69 85 GLN A O 1
ATOM 662 N N . ALA A 1 86 ? -4.264 10.019 5.618 1.00 71.25 86 ALA A N 1
ATOM 663 C CA . ALA A 1 86 ? -5.417 9.158 5.364 1.00 71.25 86 ALA A CA 1
ATOM 664 C C . ALA A 1 86 ? -6.417 9.193 6.531 1.00 71.25 86 ALA A C 1
ATOM 666 O O . ALA A 1 86 ? -7.617 9.392 6.346 1.00 71.25 86 ALA A O 1
ATOM 667 N N . ARG A 1 87 ? -5.924 9.051 7.767 1.00 68.25 87 ARG A N 1
ATOM 668 C CA . ARG A 1 87 ? -6.770 9.054 8.969 1.00 68.25 87 ARG A CA 1
ATOM 669 C C . ARG A 1 87 ? -7.383 10.419 9.270 1.00 68.25 87 ARG A C 1
ATOM 671 O O . ARG A 1 87 ? -8.543 10.454 9.673 1.00 68.25 87 ARG A O 1
ATOM 678 N N . ALA A 1 88 ? -6.648 11.512 9.070 1.00 66.75 88 ALA A N 1
ATOM 679 C CA . ALA A 1 88 ? -7.198 12.863 9.214 1.00 66.75 88 ALA A CA 1
ATOM 680 C C . ALA A 1 88 ? -8.357 13.095 8.227 1.00 66.75 88 ALA A C 1
ATOM 682 O O . ALA A 1 88 ? -9.435 13.539 8.622 1.00 66.75 88 ALA A O 1
ATOM 683 N N . ALA A 1 89 ? -8.187 12.666 6.970 1.00 63.22 89 ALA A N 1
ATOM 684 C CA . ALA A 1 89 ? -9.229 12.750 5.949 1.00 63.22 89 ALA A CA 1
ATOM 685 C C . ALA A 1 89 ? -10.482 11.922 6.301 1.00 63.22 89 ALA A C 1
ATOM 687 O O . ALA A 1 89 ? -11.602 12.354 6.035 1.00 63.22 89 ALA A O 1
ATOM 688 N N . HIS A 1 90 ? -10.322 10.756 6.939 1.00 61.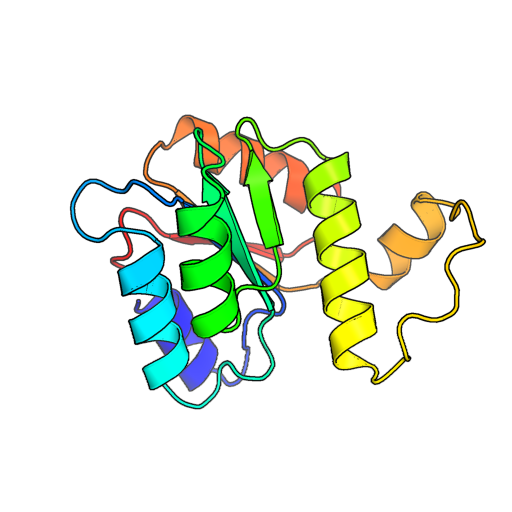59 90 HIS A N 1
ATOM 689 C CA . HIS A 1 90 ? -11.450 9.922 7.374 1.00 61.59 90 HIS A CA 1
ATOM 690 C C . HIS A 1 90 ? -12.164 10.418 8.639 1.00 61.59 90 HIS A C 1
ATOM 692 O O . HIS A 1 90 ? -13.327 10.067 8.841 1.00 61.59 90 HIS A O 1
ATOM 698 N N . ARG A 1 91 ? -11.508 11.225 9.483 1.00 58.44 91 ARG A N 1
ATOM 699 C CA . ARG A 1 91 ? -12.123 11.820 10.682 1.00 58.44 91 ARG A CA 1
ATOM 700 C C . ARG A 1 91 ? -12.924 13.094 10.397 1.00 58.44 91 ARG A C 1
ATOM 702 O O . ARG A 1 91 ? -13.587 13.586 11.301 1.00 58.44 91 ARG A O 1
ATOM 709 N N . GLY A 1 92 ? -12.898 13.610 9.164 1.00 48.19 92 GLY A N 1
ATOM 710 C CA . GLY A 1 92 ? -13.517 14.900 8.837 1.00 48.19 92 GLY A CA 1
ATOM 711 C C . GLY A 1 92 ? -12.829 16.078 9.534 1.00 48.19 92 GLY A C 1
ATOM 712 O O . GLY A 1 92 ? -13.421 17.144 9.663 1.00 48.19 92 GLY A O 1
ATOM 713 N N . GLU A 1 93 ? -11.596 15.879 10.005 1.00 48.34 93 GLU A N 1
ATOM 714 C CA . GLU A 1 93 ? -10.797 16.928 10.626 1.00 48.34 93 GLU A CA 1
ATOM 715 C C . GLU A 1 93 ? -10.191 17.779 9.507 1.00 48.34 93 GLU A C 1
ATOM 717 O O . GLU A 1 93 ? -9.308 17.343 8.762 1.00 48.34 93 GLU A O 1
ATOM 722 N N . ASP A 1 94 ? -10.739 18.984 9.355 1.00 38.34 94 ASP A N 1
ATOM 723 C CA . ASP A 1 94 ? -10.272 19.995 8.418 1.00 38.34 94 ASP A CA 1
ATOM 724 C C . ASP A 1 94 ? -8.759 20.224 8.540 1.00 38.34 94 ASP A C 1
ATOM 726 O O . ASP A 1 94 ? -8.170 20.241 9.622 1.00 38.34 94 ASP A O 1
ATOM 730 N N . ARG A 1 95 ? -8.127 20.444 7.385 1.00 45.75 95 ARG A N 1
ATOM 731 C CA . ARG A 1 95 ? -6.676 20.570 7.151 1.00 45.75 95 ARG A CA 1
ATOM 732 C C . ARG A 1 95 ? -5.994 21.777 7.836 1.00 45.75 95 ARG A C 1
ATOM 734 O O . ARG A 1 95 ? -4.911 22.181 7.413 1.00 45.75 95 ARG A O 1
ATOM 741 N N . THR A 1 96 ? -6.580 22.382 8.866 1.00 39.47 96 THR A N 1
ATOM 742 C CA . THR A 1 96 ? -6.130 23.664 9.441 1.00 39.47 96 THR A CA 1
ATOM 743 C C . THR A 1 96 ? -5.142 23.551 10.602 1.00 39.47 96 THR A C 1
ATOM 745 O O . THR A 1 96 ? -4.602 24.568 11.027 1.00 39.47 96 THR A O 1
ATOM 748 N N . SER A 1 97 ? -4.787 22.355 11.074 1.00 40.78 97 SER A N 1
ATOM 749 C CA . SER A 1 97 ? -3.822 22.201 12.179 1.00 40.78 97 SER A CA 1
ATOM 750 C C . SER A 1 97 ? -2.449 21.688 11.724 1.00 40.78 97 SER A C 1
ATOM 752 O O . SER A 1 97 ? -1.946 20.680 12.213 1.00 40.78 97 SER A O 1
ATOM 754 N N . ARG A 1 98 ? -1.788 22.409 10.805 1.00 46.84 98 ARG A N 1
ATOM 755 C CA . ARG A 1 98 ? -0.328 22.293 10.602 1.00 46.84 98 ARG A CA 1
ATOM 756 C C . ARG A 1 98 ? 0.401 23.078 11.698 1.00 46.84 98 ARG A C 1
ATOM 758 O O . ARG A 1 98 ? 0.802 24.207 11.455 1.00 46.84 98 ARG A O 1
ATOM 765 N N . ALA A 1 99 ? 0.564 22.489 12.884 1.00 39.94 99 ALA A N 1
ATOM 766 C CA . ALA A 1 99 ? 1.572 22.900 13.875 1.00 39.94 99 ALA A CA 1
ATOM 767 C C . ALA A 1 99 ? 1.668 21.892 15.035 1.00 39.94 99 ALA A C 1
ATOM 769 O O . ALA A 1 99 ? 1.457 22.229 16.197 1.00 39.94 99 ALA A O 1
ATOM 770 N N . HIS A 1 100 ? 1.988 20.634 14.750 1.00 41.50 100 HIS A N 1
ATOM 771 C CA . HIS A 1 100 ? 2.533 19.773 15.792 1.00 41.50 100 HIS A CA 1
ATOM 772 C C . HIS A 1 100 ? 3.537 18.837 15.144 1.00 41.50 100 HIS A C 1
ATOM 774 O O . HIS A 1 100 ? 3.163 18.059 14.272 1.00 41.50 100 HIS A O 1
ATOM 780 N N . VAL A 1 101 ? 4.810 18.958 15.521 1.00 44.47 101 VAL A N 1
ATOM 781 C CA . VAL A 1 101 ? 5.794 17.898 15.287 1.00 44.47 101 VAL A CA 1
ATOM 782 C C . VAL A 1 101 ? 5.347 16.764 16.203 1.00 44.47 101 VAL A C 1
ATOM 784 O O . VAL A 1 101 ? 5.461 16.922 17.421 1.00 44.47 101 VAL A O 1
ATOM 787 N N . PRO A 1 102 ? 4.722 15.693 15.692 1.00 47.38 102 PRO A N 1
ATOM 788 C CA . PRO A 1 102 ? 4.110 14.733 16.576 1.00 47.38 102 PRO A CA 1
ATOM 789 C C . PRO A 1 102 ? 5.177 13.795 17.119 1.00 47.38 102 PRO A C 1
ATOM 791 O O . PRO A 1 102 ? 6.135 13.429 16.442 1.00 47.38 102 PRO A O 1
ATOM 794 N N . ASP A 1 103 ? 4.970 13.372 18.355 1.00 53.09 103 ASP A N 1
ATOM 795 C CA . ASP A 1 103 ? 5.721 12.291 18.966 1.00 53.09 103 ASP A CA 1
ATOM 796 C C . ASP A 1 103 ? 5.354 10.978 18.246 1.00 53.09 103 ASP A C 1
ATOM 798 O O . ASP A 1 103 ? 4.334 10.343 18.547 1.00 53.09 103 ASP A O 1
ATOM 802 N N . ASN A 1 104 ? 6.143 10.624 17.221 1.00 54.22 104 ASN A N 1
ATOM 803 C CA . ASN A 1 104 ? 5.888 9.515 16.292 1.00 54.22 104 ASN A CA 1
ATOM 804 C C . ASN A 1 104 ? 5.485 8.220 17.023 1.00 54.22 104 ASN A C 1
ATOM 806 O O . ASN A 1 104 ? 4.590 7.505 16.574 1.00 54.22 104 ASN A O 1
ATOM 810 N N . ASN A 1 105 ? 6.060 7.950 18.202 1.00 53.97 105 ASN A N 1
ATOM 811 C CA . ASN A 1 105 ? 5.779 6.750 18.996 1.00 53.97 105 ASN A CA 1
ATOM 812 C C . ASN A 1 105 ? 4.341 6.663 19.536 1.00 53.97 105 ASN A C 1
ATOM 814 O O . ASN A 1 105 ? 3.763 5.573 19.560 1.00 53.97 105 ASN A O 1
ATOM 818 N N . ARG A 1 106 ? 3.725 7.777 19.952 1.00 54.81 106 ARG A N 1
ATOM 819 C CA . ARG A 1 106 ? 2.331 7.770 20.443 1.00 54.81 106 ARG A CA 1
ATOM 820 C C . ARG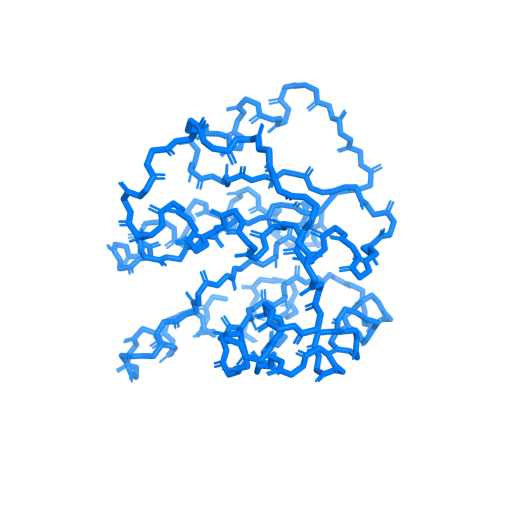 A 1 106 ? 1.325 7.645 19.305 1.00 54.81 106 ARG A C 1
ATOM 822 O O . ARG A 1 106 ? 0.322 6.948 19.451 1.00 54.81 106 ARG A O 1
ATOM 829 N N . GLN A 1 107 ? 1.608 8.269 18.164 1.00 57.41 107 GLN A N 1
ATOM 830 C CA . GLN A 1 107 ? 0.771 8.126 16.975 1.00 57.41 107 GLN A CA 1
ATOM 831 C C . GLN A 1 107 ? 0.835 6.700 16.412 1.00 57.41 107 GLN A C 1
ATOM 833 O O . GLN A 1 107 ? -0.218 6.128 16.126 1.00 57.41 107 GLN A O 1
ATOM 838 N N . LEU A 1 108 ? 2.019 6.076 16.368 1.00 53.12 108 LEU A N 1
ATOM 839 C CA . LEU A 1 108 ? 2.185 4.663 15.996 1.00 53.12 108 LEU A CA 1
ATOM 840 C C . LEU A 1 108 ? 1.299 3.732 16.842 1.00 53.12 108 LEU A C 1
ATOM 842 O O . LEU A 1 108 ? 0.646 2.845 16.300 1.00 53.12 108 LEU A O 1
ATOM 846 N N . ALA A 1 109 ? 1.180 3.970 18.153 1.00 56.09 109 ALA A N 1
ATOM 847 C CA . ALA A 1 109 ? 0.312 3.168 19.019 1.00 56.09 109 ALA A CA 1
ATOM 848 C C . ALA A 1 109 ? -1.181 3.260 18.640 1.00 56.09 109 ALA A C 1
ATOM 850 O O . ALA A 1 109 ? -1.885 2.255 18.703 1.00 56.09 109 ALA A O 1
ATOM 851 N N . THR A 1 110 ? -1.658 4.428 18.191 1.00 56.88 110 THR A N 1
ATOM 852 C CA . THR A 1 110 ? -3.045 4.619 17.706 1.00 56.88 110 THR A CA 1
ATOM 853 C C . THR A 1 110 ? -3.289 4.115 16.279 1.00 56.88 110 THR A C 1
ATOM 855 O O . THR A 1 110 ? -4.433 4.057 15.817 1.00 56.88 110 THR A O 1
ATOM 858 N N . LEU A 1 111 ? -2.215 3.770 15.572 1.00 59.81 111 LEU A N 1
ATOM 859 C CA . LEU A 1 111 ? -2.223 3.266 14.203 1.00 59.81 111 LEU A CA 1
ATOM 860 C C . LEU A 1 111 ? -2.100 1.744 14.107 1.00 59.81 111 LEU A C 1
ATOM 862 O O . LEU A 1 111 ? -2.387 1.180 13.048 1.00 59.81 111 LEU A O 1
ATOM 866 N N . ARG A 1 112 ? -1.704 1.086 15.202 1.00 65.31 112 ARG A N 1
ATOM 867 C CA . ARG A 1 112 ? -1.571 -0.369 15.270 1.00 65.31 112 ARG A CA 1
ATOM 868 C C . ARG A 1 112 ? -2.852 -1.059 14.808 1.00 65.31 112 ARG A C 1
ATOM 870 O O . ARG A 1 112 ? -3.948 -0.735 15.262 1.00 65.31 112 ARG A O 1
ATOM 877 N N . GLY A 1 113 ? -2.690 -2.019 13.902 1.00 71.12 113 GLY A N 1
ATOM 878 C CA . GLY A 1 113 ? -3.783 -2.829 13.368 1.00 71.12 113 GLY A CA 1
ATOM 879 C C . GLY A 1 113 ? -4.501 -2.268 12.137 1.00 71.12 113 GLY A C 1
ATOM 880 O O . GLY A 1 113 ? -5.411 -2.938 11.650 1.00 71.12 113 GLY A O 1
ATOM 881 N N . ALA A 1 114 ? -4.118 -1.097 11.604 1.00 80.38 114 ALA A N 1
ATOM 882 C CA . ALA A 1 114 ? -4.644 -0.662 10.306 1.00 80.38 114 ALA A CA 1
ATOM 883 C C . ALA A 1 114 ? -4.246 -1.662 9.207 1.00 80.38 114 ALA A C 1
ATOM 885 O O . ALA A 1 114 ? -3.119 -2.172 9.201 1.00 80.38 114 ALA A O 1
ATOM 886 N N . ARG A 1 115 ? -5.183 -1.952 8.300 1.00 84.19 115 ARG A N 1
ATOM 887 C CA . ARG A 1 115 ? -4.988 -2.901 7.200 1.00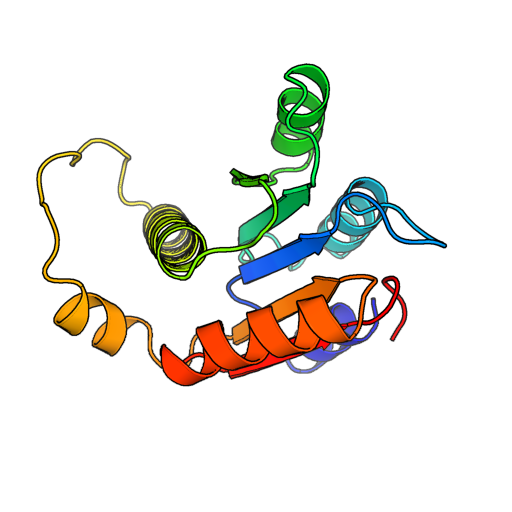 84.19 115 ARG A CA 1
ATOM 888 C C . ARG A 1 115 ? -4.493 -2.168 5.968 1.00 84.19 115 ARG A C 1
ATOM 890 O O . ARG A 1 115 ? -5.186 -1.295 5.441 1.00 84.19 115 ARG A O 1
ATOM 897 N N . ILE A 1 116 ? -3.326 -2.567 5.487 1.00 86.56 116 ILE A N 1
ATOM 898 C CA . ILE A 1 116 ? -2.663 -1.957 4.343 1.00 86.56 116 ILE A CA 1
ATOM 899 C C . ILE A 1 116 ? -2.534 -2.994 3.236 1.00 86.56 116 ILE A C 1
ATOM 901 O O . ILE A 1 116 ? -2.068 -4.101 3.478 1.00 86.56 116 ILE A O 1
ATOM 905 N N . LEU A 1 117 ? -2.932 -2.620 2.023 1.00 87.31 117 LEU A N 1
ATOM 906 C CA . LEU A 1 117 ? -2.653 -3.398 0.822 1.00 87.31 117 LEU A CA 1
ATOM 907 C C . LEU A 1 117 ? -1.467 -2.778 0.084 1.00 87.31 117 LEU A C 1
ATOM 909 O O . LEU A 1 117 ? -1.496 -1.584 -0.213 1.00 87.31 117 LEU A O 1
ATOM 913 N N . VAL A 1 118 ? -0.458 -3.580 -0.243 1.00 86.88 118 VAL A N 1
ATOM 914 C CA . VAL A 1 118 ? 0.677 -3.179 -1.085 1.00 86.88 118 VAL A CA 1
ATOM 915 C C . VAL A 1 118 ? 0.591 -3.929 -2.409 1.00 86.88 118 VAL A C 1
ATOM 917 O O . VAL A 1 118 ? 0.720 -5.148 -2.432 1.00 86.88 118 VAL A O 1
ATOM 920 N N . ALA A 1 119 ? 0.364 -3.216 -3.511 1.00 85.88 119 ALA A N 1
ATOM 921 C CA . ALA A 1 119 ? 0.406 -3.772 -4.859 1.00 85.88 119 ALA A CA 1
ATOM 922 C C . ALA A 1 119 ? 1.671 -3.292 -5.572 1.00 85.88 119 ALA A C 1
ATOM 924 O O . ALA A 1 119 ? 1.768 -2.122 -5.936 1.00 85.88 119 ALA A O 1
ATOM 925 N N . GLU A 1 120 ? 2.641 -4.183 -5.742 1.00 79.94 120 GLU A N 1
ATOM 926 C CA . GLU A 1 120 ? 3.973 -3.859 -6.255 1.00 79.94 120 GLU A CA 1
ATOM 927 C C . GLU A 1 120 ? 4.448 -4.990 -7.177 1.00 79.94 120 GLU A C 1
ATOM 929 O O . GLU A 1 120 ? 4.130 -6.149 -6.927 1.00 79.94 120 GLU A O 1
ATOM 934 N N . ASP A 1 121 ? 5.149 -4.684 -8.271 1.00 77.12 121 ASP A N 1
ATOM 935 C CA . ASP A 1 121 ? 5.518 -5.679 -9.301 1.00 77.12 121 ASP A CA 1
ATOM 936 C C . ASP A 1 121 ? 6.855 -6.382 -9.038 1.00 77.12 121 ASP A C 1
ATOM 938 O O . ASP A 1 121 ? 7.224 -7.325 -9.734 1.00 77.12 121 ASP A O 1
ATOM 942 N N . ASN A 1 122 ? 7.581 -5.917 -8.026 1.00 79.88 122 ASN A N 1
ATOM 943 C CA . ASN A 1 122 ? 8.894 -6.416 -7.669 1.00 79.88 122 ASN A CA 1
ATOM 944 C C . ASN A 1 122 ? 8.865 -7.017 -6.261 1.00 79.88 122 ASN A C 1
ATOM 946 O O . ASN A 1 122 ? 8.630 -6.301 -5.285 1.00 79.88 122 ASN A O 1
ATOM 950 N N . ASP A 1 123 ? 9.164 -8.311 -6.165 1.00 82.38 123 ASP A N 1
ATOM 951 C CA . ASP A 1 123 ? 9.128 -9.088 -4.920 1.00 82.38 123 ASP A CA 1
ATOM 952 C C . ASP A 1 123 ? 10.029 -8.502 -3.819 1.00 82.38 123 ASP A C 1
ATOM 954 O O . ASP A 1 123 ? 9.661 -8.498 -2.645 1.00 82.38 123 ASP A O 1
ATOM 958 N N . ILE A 1 124 ? 11.179 -7.924 -4.184 1.00 81.94 124 ILE A N 1
ATOM 959 C CA . ILE A 1 124 ? 12.081 -7.264 -3.226 1.00 81.94 124 ILE A CA 1
ATOM 960 C C . ILE A 1 124 ? 11.418 -6.002 -2.669 1.00 81.94 124 ILE A C 1
ATOM 962 O O . ILE A 1 124 ? 11.446 -5.758 -1.463 1.00 81.94 124 ILE A O 1
ATOM 966 N N . ASN A 1 125 ? 10.773 -5.207 -3.524 1.00 79.19 125 ASN A N 1
ATOM 967 C CA . ASN A 1 125 ? 10.067 -4.004 -3.081 1.00 79.19 125 ASN A CA 1
ATOM 968 C C . ASN A 1 125 ? 8.843 -4.353 -2.223 1.00 79.19 125 ASN A C 1
ATOM 970 O O . ASN A 1 125 ? 8.574 -3.655 -1.245 1.00 79.19 125 ASN A O 1
ATOM 974 N N . GLN A 1 126 ? 8.133 -5.438 -2.553 1.00 84.19 126 GLN A N 1
ATOM 975 C CA . GLN A 1 126 ? 7.049 -5.968 -1.725 1.00 84.19 126 GLN A CA 1
ATOM 976 C C . GLN A 1 126 ? 7.559 -6.348 -0.334 1.00 84.19 126 GLN A C 1
ATOM 978 O O . GLN A 1 126 ? 6.958 -5.953 0.664 1.00 84.19 126 GLN A O 1
ATOM 983 N N . GLN A 1 127 ? 8.675 -7.079 -0.265 1.00 85.00 127 GLN A N 1
ATOM 984 C CA . GLN A 1 127 ? 9.269 -7.505 0.997 1.00 85.00 127 GLN A CA 1
ATOM 985 C C . GLN A 1 127 ? 9.699 -6.305 1.845 1.00 85.00 127 GLN A C 1
ATOM 987 O O . GLN A 1 127 ? 9.316 -6.223 3.009 1.00 85.00 127 GLN A O 1
ATOM 992 N N . ILE A 1 128 ? 10.408 -5.337 1.259 1.00 83.38 128 ILE A N 1
ATOM 993 C CA . ILE A 1 128 ? 10.837 -4.123 1.968 1.00 83.38 128 ILE A CA 1
ATOM 994 C C . ILE A 1 128 ? 9.622 -3.352 2.496 1.00 83.38 128 ILE A C 1
ATOM 996 O O . ILE A 1 128 ? 9.575 -2.998 3.672 1.00 83.38 128 ILE A O 1
ATOM 1000 N N . ALA A 1 129 ? 8.615 -3.106 1.653 1.00 82.50 129 ALA A N 1
ATOM 1001 C CA . ALA A 1 129 ? 7.415 -2.385 2.068 1.00 82.50 129 ALA A CA 1
ATOM 1002 C C . ALA A 1 129 ? 6.676 -3.121 3.194 1.00 82.50 129 ALA A C 1
ATOM 1004 O O . ALA A 1 129 ? 6.252 -2.496 4.166 1.00 82.50 129 ALA A O 1
ATOM 1005 N N . ARG A 1 130 ? 6.559 -4.449 3.087 1.00 87.44 130 ARG A N 1
ATOM 1006 C CA . ARG A 1 130 ? 5.938 -5.291 4.107 1.00 87.44 130 ARG A CA 1
ATOM 1007 C C . ARG A 1 130 ? 6.686 -5.215 5.431 1.00 87.44 130 ARG A C 1
ATOM 1009 O O . ARG A 1 130 ? 6.058 -4.924 6.441 1.00 87.44 130 ARG A O 1
ATOM 1016 N N . GLU A 1 131 ? 8.000 -5.415 5.431 1.00 85.94 131 GLU A N 1
ATOM 1017 C CA . GLU A 1 131 ? 8.816 -5.378 6.648 1.00 85.94 131 GLU A CA 1
ATOM 1018 C C . GLU A 1 131 ? 8.726 -4.017 7.347 1.00 85.94 131 GLU A C 1
ATOM 1020 O O . GLU A 1 131 ? 8.499 -3.960 8.555 1.00 85.94 131 GLU A O 1
ATOM 1025 N N . LEU A 1 132 ? 8.824 -2.917 6.593 1.00 81.62 132 LEU A N 1
ATOM 1026 C CA . LEU A 1 132 ? 8.717 -1.565 7.148 1.00 81.62 132 LEU A CA 1
ATOM 1027 C C . LEU A 1 132 ? 7.348 -1.301 7.793 1.00 81.62 132 LEU A C 1
ATOM 1029 O O . LEU A 1 132 ? 7.263 -0.693 8.861 1.00 81.62 132 LEU A O 1
ATOM 1033 N N . LEU A 1 133 ? 6.270 -1.754 7.152 1.00 83.38 133 LEU A N 1
ATOM 1034 C CA . LEU A 1 133 ? 4.906 -1.559 7.640 1.00 83.38 133 LEU A CA 1
ATOM 1035 C C . LEU A 1 133 ? 4.569 -2.495 8.815 1.00 83.38 133 LEU A C 1
ATOM 1037 O O . LEU A 1 133 ? 3.959 -2.063 9.794 1.00 83.38 133 LEU A O 1
ATOM 1041 N N . GLU A 1 134 ? 4.990 -3.757 8.772 1.00 86.00 134 GLU A N 1
ATOM 1042 C CA . GLU A 1 134 ? 4.785 -4.702 9.876 1.00 86.00 134 GLU A CA 1
ATOM 1043 C C . GLU A 1 134 ? 5.571 -4.276 11.127 1.00 86.00 134 GLU A C 1
ATOM 1045 O O . GLU A 1 134 ? 5.020 -4.302 12.229 1.00 86.00 134 GLU A O 1
ATOM 1050 N N . GLN A 1 135 ? 6.808 -3.781 10.976 1.00 80.44 135 GLN A N 1
ATOM 1051 C CA . GLN A 1 135 ? 7.588 -3.210 12.086 1.00 80.44 135 GLN A CA 1
ATOM 1052 C C . GLN A 1 135 ? 6.900 -1.994 12.723 1.00 80.44 135 GLN A C 1
ATOM 1054 O O . GLN A 1 135 ? 6.976 -1.797 13.937 1.00 80.44 135 GLN A O 1
ATOM 1059 N N . ALA A 1 136 ? 6.177 -1.204 11.926 1.00 73.88 136 ALA A N 1
ATOM 1060 C CA . ALA A 1 136 ? 5.359 -0.098 12.417 1.00 73.88 136 ALA A CA 1
ATOM 1061 C C . ALA A 1 136 ? 4.034 -0.553 13.076 1.00 73.88 136 ALA A C 1
ATOM 1063 O O . ALA A 1 136 ? 3.317 0.268 13.652 1.00 73.88 136 ALA A O 1
ATOM 1064 N N . GLY A 1 137 ? 3.725 -1.857 13.066 1.00 77.00 137 GLY A N 1
ATOM 1065 C CA . GLY A 1 137 ? 2.565 -2.457 13.730 1.00 77.00 137 GLY A CA 1
ATOM 1066 C C . GLY A 1 137 ? 1.299 -2.533 12.871 1.00 77.00 137 GLY A C 1
ATOM 1067 O O . GLY A 1 137 ? 0.193 -2.615 13.419 1.00 77.00 137 GLY A O 1
ATOM 1068 N N . PHE A 1 138 ? 1.440 -2.479 11.546 1.00 85.19 138 PHE A N 1
ATOM 1069 C CA . PHE A 1 138 ? 0.335 -2.615 10.597 1.00 85.19 138 PHE A CA 1
ATOM 1070 C C . PHE A 1 138 ? 0.086 -4.065 10.188 1.00 85.19 138 PHE A C 1
ATOM 1072 O O . PHE A 1 138 ? 0.979 -4.907 10.241 1.00 85.19 138 PHE A O 1
ATOM 1079 N N . VAL A 1 139 ? -1.141 -4.342 9.742 1.00 85.88 139 VAL A N 1
ATOM 1080 C CA . VAL A 1 139 ? -1.486 -5.610 9.092 1.00 85.88 139 VAL A CA 1
ATOM 1081 C C . VAL A 1 139 ? -1.345 -5.402 7.593 1.00 85.88 139 VAL A C 1
ATOM 1083 O O . VAL A 1 139 ? -2.083 -4.601 7.018 1.00 85.88 139 VAL A O 1
ATOM 1086 N N . VAL A 1 140 ? -0.398 -6.095 6.969 1.00 87.19 140 VAL A N 1
ATOM 1087 C CA . VAL A 1 140 ? -0.045 -5.878 5.564 1.00 87.19 140 VAL A CA 1
ATOM 1088 C C . VAL A 1 140 ? -0.453 -7.081 4.729 1.00 87.19 140 VAL A C 1
ATOM 1090 O O . VAL A 1 140 ? -0.005 -8.193 4.985 1.00 87.19 140 VAL A O 1
ATOM 1093 N N . ASP A 1 141 ? -1.260 -6.833 3.703 1.00 87.75 141 ASP A N 1
ATOM 1094 C CA . ASP A 1 141 ? -1.520 -7.778 2.624 1.00 87.75 141 ASP A CA 1
ATOM 1095 C C . ASP A 1 141 ? -0.754 -7.308 1.375 1.00 87.75 141 ASP A C 1
ATOM 1097 O O . ASP A 1 141 ? -0.694 -6.111 1.080 1.00 87.75 141 ASP A O 1
ATOM 1101 N N . VAL A 1 142 ? -0.167 -8.241 0.627 1.00 85.50 142 VAL A N 1
ATOM 1102 C CA . VAL A 1 142 ? 0.565 -7.951 -0.615 1.00 85.50 142 VAL A CA 1
ATOM 1103 C C . VAL A 1 142 ? -0.221 -8.494 -1.807 1.00 85.50 142 VAL A C 1
ATOM 1105 O O . VAL A 1 142 ? -0.795 -9.578 -1.734 1.00 85.50 142 VAL A O 1
ATOM 1108 N N . ALA A 1 143 ? -0.258 -7.740 -2.903 1.00 80.00 143 ALA A N 1
ATOM 1109 C CA . ALA A 1 143 ? -0.823 -8.162 -4.178 1.00 80.00 143 ALA A CA 1
ATOM 1110 C C . ALA A 1 143 ? 0.226 -8.060 -5.291 1.00 80.00 143 ALA A C 1
ATOM 1112 O O . ALA A 1 143 ? 0.883 -7.032 -5.445 1.00 80.00 143 ALA A O 1
ATOM 1113 N N . VAL A 1 144 ? 0.332 -9.105 -6.107 1.00 69.56 144 VAL A N 1
ATOM 1114 C CA . VAL A 1 144 ? 1.266 -9.169 -7.237 1.00 69.56 144 VAL A CA 1
ATOM 1115 C C . VAL A 1 144 ? 0.540 -8.717 -8.510 1.00 69.56 144 VAL A C 1
ATOM 1117 O O . VAL A 1 144 ? -0.582 -9.133 -8.758 1.00 69.56 144 VAL A O 1
ATOM 1120 N N . ASN A 1 145 ? 1.125 -7.846 -9.338 1.00 60.62 145 ASN A N 1
ATOM 1121 C CA . ASN A 1 145 ? 0.617 -7.531 -10.694 1.00 60.62 145 ASN A CA 1
ATOM 1122 C C . ASN A 1 145 ? -0.890 -7.188 -10.813 1.00 60.62 145 ASN A C 1
ATOM 1124 O O . ASN A 1 145 ? -1.521 -7.490 -11.827 1.00 60.62 145 ASN A O 1
ATOM 1128 N N . ALA A 1 146 ? -1.503 -6.604 -9.779 1.00 52.56 146 ALA A N 1
ATOM 1129 C CA . ALA A 1 146 ? -2.946 -6.335 -9.689 1.00 52.56 146 ALA A CA 1
ATOM 1130 C C . ALA A 1 146 ? -3.893 -7.557 -9.847 1.00 52.56 146 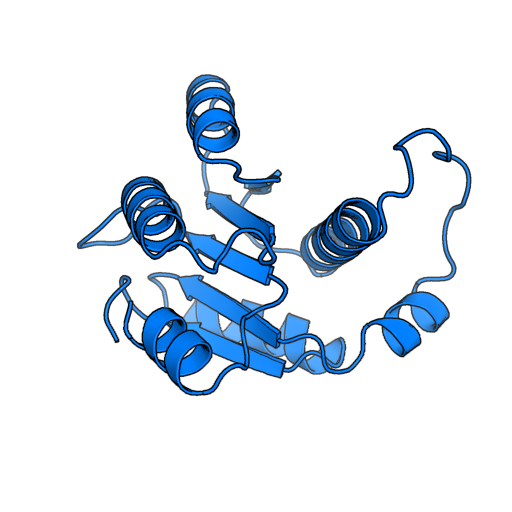ALA A C 1
ATOM 1132 O O . ALA A 1 146 ? -5.116 -7.400 -9.719 1.00 52.56 146 ALA A O 1
ATOM 1133 N N . GLN A 1 147 ? -3.381 -8.779 -10.005 1.00 46.31 147 GLN A N 1
ATOM 1134 C CA . GLN A 1 147 ? -4.109 -10.049 -9.916 1.00 46.31 147 GLN A CA 1
ATOM 1135 C C . GLN A 1 147 ? -3.703 -10.709 -8.597 1.00 46.31 147 GLN A C 1
ATOM 1137 O O . GLN A 1 147 ? -2.534 -10.890 -8.327 1.00 46.31 147 GLN A O 1
ATOM 1142 N N . ILE A 1 148 ? -4.590 -10.779 -7.606 1.00 45.41 148 ILE A N 1
ATOM 1143 C CA . ILE A 1 148 ? -4.991 -12.098 -7.064 1.00 45.41 148 ILE A CA 1
ATOM 1144 C C . ILE A 1 148 ? -3.863 -13.118 -7.109 1.00 45.41 148 ILE A C 1
ATOM 1146 O O . ILE A 1 148 ? -3.740 -13.774 -8.164 1.00 45.41 148 ILE A O 1
#

Foldseek 3Di:
DCVQVVCVVVVNHAQEEEAEQDAPADGSLNLLQVSVVVPPCPNYAYEYEYCDDDPVVVVSCVVSNRPYYHHPPDDLVNVLVSSVVSVCVNVVPDPPPPDDPDPSVVVLVVSAAGEYEYEDADPVSQVVVVVSQVVSRYHYDYDHRSHD

Nearest PDB structures (foldseek):
  3ffx-assembly2_B  TM=8.115E-01  e=6.158E-05  Escherichia coli K-12
  1c4w-assembly1_A  TM=8.360E-01  e=1.507E-04  Escherichia coli
  5wq0-assembly4_D  TM=8.087E-01  e=2.212E-04  Paenisporosarcina sp. TG-14
  5wq0-assembly5_E  TM=8.078E-01  e=2.514E-04  Paenisporosarcina sp. TG-14
  8wiw-assembly1_h  TM=8.327E-01  e=6.152E-04  Salmonella enterica subsp. enterica serovar Typhimurium str. LT2

Sequence (148 aa):
MAAVRQAQASNKPFDIVYLAWRMPVMDGMETARQIRALGHTRKSTMVMVSAYSREEMVREAESLGIANVLAKPLSPSMLFDTIMQARAAHRGEDRTSRAHVPDNNRQLATLRGARILVAEDNDINQQIARELLEQAGFVVDVAVNAQI

Radius of gyration: 14.58 Å; Cα contacts (8 Å, |Δi|>4): 225; chains: 1; bounding box: 30×36×37 Å

Mean predicted aligned error: 9.47 Å

Secondary structure (DSSP, 8-state):
-HHHHHHHHTT---SEEEEES--SSS-HHHHHHHHHHTS-GGGSEEEEEES---HHHHHHHHHTTEEEEEESSPPHHHHHHHHHHHHHHHHT--TT-------HHHHHHHHTT-EEEEE-S-HHHHHHHHHHHHHTT-EEEEESTT--